Protein 6V3N (pdb70)

Structure (mmCIF, N/CA/C/O backbone):
data_6V3N
#
_entry.id   6V3N
#
_cell.length_a   60.792
_cell.length_b   60.792
_cell.length_c   178.6
_cell.angle_alpha   90
_cell.angle_beta   90
_cell.angle_gamma   90
#
_symmetry.space_group_name_H-M   'P 43 2 2'
#
loop_
_entity.id
_entity.type
_entity.pdbx_description
1 polymer 'Chromodomain Y-like protein 2'
2 polymer ACE-GLN-LEU-ALA-THR-LYS-ALA-ALA-ARG-M3L-SER-ALA-PRO-ALA-THR-TYR-NH2
3 non-polymer 'UNKNOWN LIGAND'
#
loop_
_atom_site.group_PDB
_atom_site.id
_atom_site.type_symbol
_atom_site.label_atom_id
_atom_site.label_alt_id
_atom_site.label_comp_id
_atom_site.label_asym_id
_atom_site.label_entity_id
_atom_site.label_seq_id
_atom_site.pdbx_PDB_ins_code
_atom_site.Cartn_x
_atom_site.Cartn_y
_atom_site.Cartn_z
_atom_site.occupancy
_atom_site.B_iso_or_equiv
_atom_site.auth_seq_id
_atom_site.auth_comp_id
_atom_site.auth_asym_id
_atom_site.auth_atom_id
_atom_site.pdbx_PDB_model_num
ATOM 1 N N A ALA A 1 2 ? -13.127 -3.465 2.739 0.5 125.64 2 ALA A N 1
ATOM 2 N N B ALA A 1 2 ? -15.366 -3.313 2.466 0.5 125.11 2 ALA A N 1
ATOM 3 C CA A ALA A 1 2 ? -14.186 -3.922 1.838 0.5 125.22 2 ALA A CA 1
ATOM 4 C CA B ALA A 1 2 ? -14.191 -3.914 1.842 0.5 124.72 2 ALA A CA 1
ATOM 5 C C . ALA A 1 2 ? -14.003 -3.393 0.408 1 127.66 2 ALA A C 1
ATOM 6 O O . ALA A 1 2 ? -14.631 -3.908 -0.53 1 128.13 2 ALA A O 1
ATOM 9 N N . SER A 1 3 ? -13.135 -2.362 0.237 1 120.85 3 SER A N 1
ATOM 10 C CA . SER A 1 3 ? -12.844 -1.703 -1.044 1 119.01 3 SER A CA 1
ATOM 11 C C . SER A 1 3 ? -11.803 -2.425 -1.955 1 116.89 3 SER A C 1
ATOM 12 O O . SER A 1 3 ? -11.572 -1.99 -3.096 1 114.64 3 SER A O 1
ATOM 15 N N . GLY A 1 4 ? -11.208 -3.507 -1.442 1 108.99 4 GLY A N 1
ATOM 16 C CA . GLY A 1 4 ? -10.181 -4.274 -2.144 1 105.74 4 GLY A CA 1
ATOM 17 C C . GLY A 1 4 ? -8.827 -4.181 -1.464 1 101.52 4 GLY A C 1
ATOM 18 O O . GLY A 1 4 ? -8.485 -3.14 -0.902 1 101.65 4 GLY A O 1
ATOM 19 N N . ASP A 1 5 ? -8.048 -5.275 -1.5 1 91.05 5 ASP A N 1
ATOM 20 C CA . ASP A 1 5 ? -6.726 -5.351 -0.873 1 86.51 5 ASP A CA 1
ATOM 21 C C . ASP A 1 5 ? -5.711 -4.452 -1.557 1 80.18 5 ASP A C 1
ATOM 22 O O . ASP A 1 5 ? -5.625 -4.435 -2.775 1 77.85 5 ASP A O 1
ATOM 27 N N . LEU A 1 6 ? -4.947 -3.709 -0.762 1 73.38 6 LEU A N 1
ATOM 28 C CA . LEU A 1 6 ? -3.919 -2.759 -1.197 1 71.89 6 LEU A CA 1
ATOM 29 C C . LEU A 1 6 ? -2.623 -3.49 -1.562 1 76.44 6 LEU A C 1
ATOM 30 O O . LEU A 1 6 ? -2.159 -4.371 -0.83 1 76.99 6 LEU A O 1
ATOM 35 N N . TYR A 1 7 ? -2.072 -3.139 -2.715 1 72.45 7 TYR A N 1
ATOM 36 C CA . TYR A 1 7 ? -0.837 -3.69 -3.268 1 71.71 7 TYR A CA 1
ATOM 37 C C . TYR A 1 7 ? -0.043 -2.548 -3.953 1 72.53 7 TYR A C 1
ATOM 38 O O . TYR A 1 7 ? -0.647 -1.644 -4.528 1 69.74 7 TYR A O 1
ATOM 47 N N . GLU A 1 8 ? 1.303 -2.624 -3.909 1 67.92 8 GLU A N 1
ATOM 48 C CA . GLU A 1 8 ? 2.243 -1.701 -4.567 1 65.66 8 GLU A CA 1
ATOM 49 C C . GLU A 1 8 ? 2.148 -1.92 -6.07 1 67.13 8 GLU A C 1
ATOM 50 O O . GLU A 1 8 ? 1.913 -3.041 -6.527 1 67.08 8 GLU A O 1
ATOM 56 N N . VAL A 1 9 ? 2.344 -0.847 -6.835 1 63.88 9 VAL A N 1
ATOM 57 C CA . VAL A 1 9 ? 2.262 -0.835 -8.293 1 62.43 9 VAL A CA 1
ATOM 58 C C . VAL A 1 9 ? 3.648 -0.627 -8.904 1 69.98 9 VAL A C 1
ATOM 59 O O . VAL A 1 9 ? 4.384 0.268 -8.475 1 71.62 9 VAL A O 1
ATOM 63 N N . GLU A 1 10 ? 4.019 -1.485 -9.879 1 65.8 10 GLU A N 1
ATOM 64 C CA . GLU A 1 10 ? 5.283 -1.37 -10.598 1 64.17 10 GLU A CA 1
ATOM 65 C C . GLU A 1 10 ? 5.106 -0.213 -11.597 1 69.19 10 GLU A C 1
ATOM 66 O O . GLU A 1 10 ? 5.902 0.724 -11.621 1 72.54 10 GLU A O 1
ATOM 72 N N . ARG A 1 11 ? 4.024 -0.265 -12.38 1 61.63 11 ARG A N 1
ATOM 73 C CA . ARG A 1 11 ? 3.687 0.734 -13.371 1 59.79 11 ARG A CA 1
ATOM 74 C C . ARG A 1 11 ? 2.292 0.541 -13.939 1 59.93 11 ARG A C 1
ATOM 75 O O . ARG A 1 11 ? 1.715 -0.541 -13.853 1 59.96 11 ARG A O 1
ATOM 83 N N . ILE A 1 12 ? 1.794 1.588 -14.574 1 54.23 12 ILE A N 1
ATOM 84 C CA . ILE A 1 12 ? 0.543 1.597 -15.333 1 51.93 12 ILE A CA 1
ATOM 85 C C . ILE A 1 12 ? 0.99 1.262 -16.736 1 57.41 12 ILE A C 1
ATOM 86 O O . ILE A 1 12 ? 1.85 1.944 -17.314 1 57.4 12 ILE A O 1
ATOM 91 N N . VAL A 1 13 ? 0.467 0.141 -17.233 1 53.6 13 VAL A N 1
ATOM 92 C CA . VAL A 1 13 ? 0.768 -0.465 -18.509 1 52.45 13 VAL A CA 1
ATOM 93 C C . VAL A 1 13 ? -0.032 0.136 -19.662 1 58.64 13 VAL A C 1
ATOM 94 O O . VAL A 1 13 ? 0.511 0.228 -20.774 1 61.74 13 VAL A O 1
ATOM 98 N N . ASP A 1 14 ? -1.33 0.444 -19.423 1 52.37 14 ASP A N 1
ATOM 99 C CA . ASP A 1 14 ? -2.295 0.934 -20.42 1 52.22 14 ASP A CA 1
ATOM 100 C C . ASP A 1 14 ? -3.452 1.679 -19.714 1 54.79 14 ASP A C 1
ATOM 101 O O . ASP A 1 14 ? -3.566 1.599 -18.497 1 55.31 14 ASP A O 1
ATOM 106 N N . LYS A 1 15 ? -4.277 2.419 -20.477 1 48.69 15 LYS A N 1
ATOM 107 C CA . LYS A 1 15 ? -5.419 3.171 -19.958 1 48.61 15 LYS A CA 1
ATOM 108 C C . LYS A 1 15 ? -6.552 3.003 -20.93 1 55.34 15 LYS A C 1
ATOM 109 O O . LYS A 1 15 ? -6.314 2.794 -22.119 1 54.73 15 LYS A O 1
ATOM 115 N N . ARG A 1 16 ? -7.791 3.172 -20.449 1 55.63 16 ARG A N 1
ATOM 116 C CA . ARG A 1 16 ? -8.991 3.089 -21.281 1 55.55 16 ARG A CA 1
ATOM 117 C C . ARG A 1 16 ? -10.156 3.777 -20.606 1 61.95 16 ARG A C 1
ATOM 118 O O . ARG A 1 16 ? -10.104 4.092 -19.416 1 62.69 16 ARG A O 1
ATOM 126 N N . LYS A 1 17 ? -11.216 3.97 -21.375 1 59.8 17 LYS A N 1
ATOM 127 C CA . LYS A 1 17 ? -12.504 4.492 -20.936 1 59.66 17 LYS A CA 1
ATOM 128 C C . LYS A 1 17 ? -13.501 3.304 -20.977 1 66.08 17 LYS A C 1
ATOM 129 O O . LYS A 1 17 ? -13.426 2.486 -21.877 1 67.21 17 LYS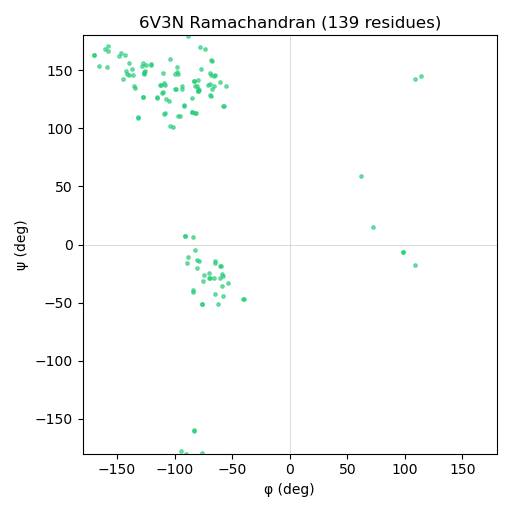 A O 1
ATOM 135 N N . ASN A 1 18 ? -14.374 3.155 -19.999 1 62.35 18 ASN A N 1
ATOM 136 C CA . ASN A 1 18 ? -15.307 2.036 -20.065 1 61.75 18 ASN A CA 1
ATOM 137 C C . ASN A 1 18 ? -16.611 2.48 -20.692 1 67.52 18 ASN A C 1
ATOM 138 O O . ASN A 1 18 ? -16.731 3.655 -21.04 1 65.81 18 ASN A O 1
ATOM 143 N N . LYS A 1 19 ? -17.612 1.566 -20.784 1 67.78 19 LYS A N 1
ATOM 144 C CA . LYS A 1 19 ? -18.938 1.869 -21.368 1 67.81 19 LYS A CA 1
ATOM 145 C C . LYS A 1 19 ? -19.616 3.095 -20.724 1 71.53 19 LYS A C 1
ATOM 146 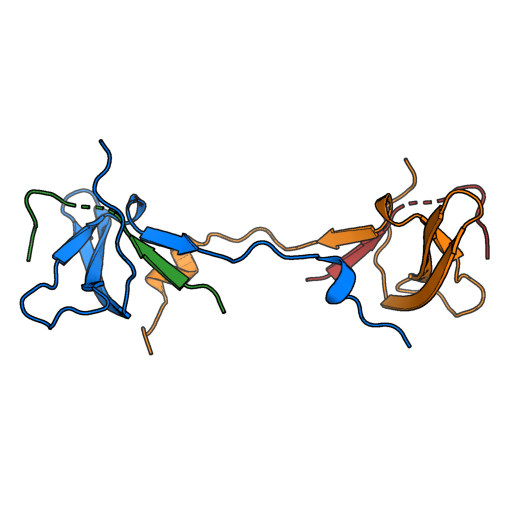O O . LYS A 1 19 ? -20.259 3.862 -21.439 1 70.31 19 LYS A O 1
ATOM 148 N N . LYS A 1 20 ? -19.382 3.314 -19.398 1 68.82 20 LYS A N 1
ATOM 149 C CA . LYS A 1 20 ? -19.897 4.429 -18.579 1 67.9 20 LYS A CA 1
ATOM 150 C C . LYS A 1 20 ? -19.049 5.736 -18.658 1 70.7 20 LYS A C 1
ATOM 151 O O . LYS A 1 20 ? -19.346 6.691 -17.937 1 71.13 20 LYS A O 1
ATOM 153 N N . GLY A 1 21 ? -18.042 5.772 -19.542 1 64.77 21 GLY A N 1
ATOM 154 C CA . GLY A 1 21 ? -17.174 6.93 -19.756 1 63.15 21 GLY A CA 1
ATOM 155 C C . GLY A 1 21 ? -16.176 7.241 -18.656 1 67.6 21 GLY A C 1
ATOM 156 O O . GLY A 1 21 ? -15.626 8.346 -18.613 1 69.77 21 GLY A O 1
ATOM 157 N N . LYS A 1 22 ? -15.946 6.287 -17.738 1 60.07 22 LYS A N 1
ATOM 158 C CA . LYS A 1 22 ? -15.017 6.436 -16.627 1 56.63 22 LYS A CA 1
ATOM 159 C C . LYS A 1 22 ? -13.706 5.763 -17.015 1 59.16 22 LYS A C 1
ATOM 160 O O . LYS A 1 22 ? -13.696 4.897 -17.889 1 59.96 22 LYS A O 1
ATOM 163 N N . TRP A 1 23 ? -12.589 6.231 -16.432 1 54.47 23 TRP A N 1
ATOM 164 C CA . TRP A 1 23 ? -11.222 5.763 -16.685 1 52.34 23 TRP A CA 1
ATOM 165 C C . TRP A 1 23 ? -10.881 4.534 -15.919 1 59.01 23 TRP A C 1
ATOM 166 O O . TRP A 1 23 ? -11.148 4.443 -14.713 1 60.3 23 TRP A O 1
ATOM 177 N N . GLU A 1 24 ? -10.225 3.603 -16.615 1 56.79 24 GLU A N 1
ATOM 178 C CA . GLU A 1 24 ? -9.684 2.355 -16.073 1 55.57 24 GLU A CA 1
ATOM 179 C C . GLU A 1 24 ? -8.207 2.279 -16.428 1 59.51 24 GLU A C 1
ATOM 180 O O . GLU A 1 24 ? -7.764 2.839 -17.438 1 58.29 24 GLU A O 1
ATOM 186 N N . TYR A 1 25 ? -7.439 1.632 -15.557 1 57.89 25 TYR A N 1
ATOM 187 C CA . TYR A 1 25 ? -5.991 1.531 -15.696 1 57.02 25 TYR A CA 1
ATOM 188 C C . TYR A 1 25 ? -5.517 0.087 -15.617 1 62.99 25 TYR A C 1
ATOM 189 O O . TYR A 1 25 ? -5.85 -0.609 -14.651 1 64.12 25 TYR A O 1
ATOM 198 N N . LEU A 1 26 ? -4.742 -0.367 -16.629 1 56.97 26 LEU A N 1
ATOM 199 C CA . LEU A 1 26 ? -4.13 -1.695 -16.61 1 54.86 26 LEU A CA 1
ATOM 200 C C . LEU A 1 26 ? -2.869 -1.566 -15.76 1 60.12 26 LEU A C 1
ATOM 201 O O . LEU A 1 26 ? -1.951 -0.817 -16.099 1 60.08 26 LEU A O 1
ATOM 206 N N . ILE A 1 27 ? -2.877 -2.237 -14.604 1 56.98 27 ILE A N 1
ATOM 207 C CA . ILE A 1 27 ? -1.82 -2.173 -13.624 1 55.28 27 ILE A CA 1
ATOM 208 C C . ILE A 1 27 ? -0.871 -3.358 -13.715 1 59.22 27 ILE A C 1
ATOM 209 O O . ILE A 1 27 ? -1.329 -4.494 -13.758 1 56.75 27 ILE A O 1
ATOM 214 N N . ARG A 1 28 ? 0.458 -3.076 -13.685 1 58.82 28 ARG A N 1
ATOM 215 C CA . ARG A 1 28 ? 1.539 -4.044 -13.507 1 59.35 28 ARG A CA 1
ATOM 216 C C . ARG A 1 28 ? 1.844 -3.995 -11.994 1 66.3 28 ARG A C 1
ATOM 217 O O . ARG A 1 28 ? 2.327 -2.984 -11.497 1 65.69 28 ARG A O 1
ATOM 225 N N . TRP A 1 29 ? 1.513 -5.057 -11.276 1 66.58 29 TRP A N 1
ATOM 226 C CA . TRP A 1 29 ? 1.692 -5.165 -9.834 1 68.61 29 TRP A CA 1
ATOM 227 C C . TRP A 1 29 ? 3.136 -5.487 -9.47 1 75.41 29 TRP A C 1
ATOM 228 O O . TRP A 1 29 ? 3.731 -6.41 -10.038 1 75.54 29 TRP A O 1
ATOM 239 N N . LYS A 1 30 ? 3.684 -4.748 -8.495 1 73.95 30 LYS A N 1
ATOM 240 C CA . LYS A 1 30 ? 5.049 -4.94 -8.008 1 74.51 30 LYS A CA 1
ATOM 241 C C . LYS A 1 30 ? 5.193 -6.378 -7.527 1 84.64 30 LYS A C 1
ATOM 242 O O . LYS A 1 30 ? 4.434 -6.817 -6.649 1 86.89 30 LYS A O 1
ATOM 246 N N . GLY A 1 31 ? 6.11 -7.107 -8.157 1 80.68 31 GLY A N 1
ATOM 247 C CA . GLY A 1 31 ? 6.379 -8.496 -7.812 1 80.85 31 GLY A CA 1
ATOM 248 C C . GLY A 1 31 ? 5.708 -9.536 -8.686 1 87.27 31 GLY A C 1
ATOM 249 O O . GLY A 1 31 ? 5.976 -10.73 -8.539 1 88.98 31 GLY A O 1
ATOM 250 N N . TYR A 1 32 ? 4.824 -9.096 -9.603 1 84.23 32 TYR A N 1
ATOM 251 C CA . TYR A 1 32 ? 4.078 -9.968 -10.517 1 82.67 32 TYR A CA 1
ATOM 252 C C . TYR A 1 32 ? 4.404 -9.608 -11.957 1 85.11 32 TYR A C 1
ATOM 253 O O . TYR A 1 32 ? 4.799 -8.467 -12.235 1 85.6 32 TYR A O 1
ATOM 262 N N . GLY A 1 33 ? 4.235 -10.59 -12.843 1 80.62 33 GLY A N 1
ATOM 263 C CA . GLY A 1 33 ? 4.467 -10.497 -14.279 1 79.75 33 GLY A CA 1
ATOM 264 C C . GLY A 1 33 ? 3.239 -10.066 -15.044 1 82.05 33 GLY A C 1
ATOM 265 O O . GLY A 1 33 ? 2.184 -9.847 -14.44 1 81.5 33 GLY A O 1
ATOM 266 N N . SER A 1 34 ? 3.375 -9.959 -16.391 1 77.88 34 SER A N 1
ATOM 267 C CA . SER A 1 34 ? 2.346 -9.446 -17.313 1 78.13 34 SER A CA 1
ATOM 268 C C . SER A 1 34 ? 1.021 -10.209 -17.305 1 84.1 34 SER A C 1
ATOM 269 O O . SER A 1 34 ? -0.013 -9.639 -17.628 1 85.04 34 SER A O 1
ATOM 272 N N . THR A 1 35 ? 1.048 -11.481 -16.932 1 82.39 35 THR A N 1
ATOM 273 C CA . THR A 1 35 ? -0.131 -12.357 -16.896 1 82.77 35 THR A CA 1
ATOM 274 C C . THR A 1 35 ? -1.089 -11.975 -15.772 1 88.07 35 THR A C 1
ATOM 275 O O . TH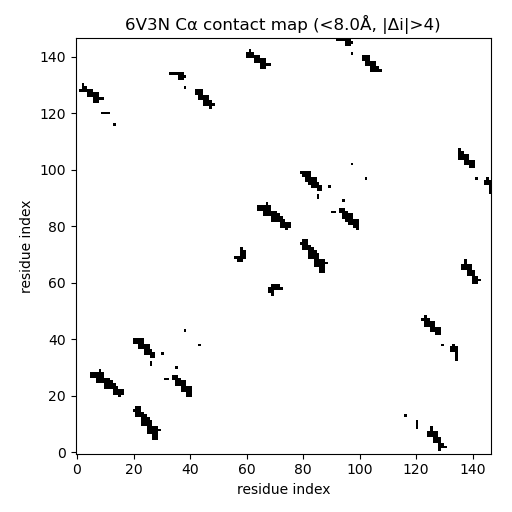R A 1 35 ? -2.295 -12.191 -15.895 1 90.02 35 THR A O 1
ATOM 279 N N . GLU A 1 36 ? -0.548 -11.403 -14.692 1 82.45 36 GLU A N 1
ATOM 280 C CA . GLU A 1 36 ? -1.291 -10.99 -13.505 1 81.83 36 GLU A CA 1
ATOM 281 C C . GLU A 1 36 ? -1.782 -9.553 -13.591 1 82.25 36 GLU A C 1
ATOM 282 O O . GLU A 1 36 ? -2.32 -9.041 -12.606 1 82.39 36 GLU A O 1
ATOM 288 N N . ASP A 1 37 ? -1.62 -8.911 -14.785 1 75.23 37 ASP A N 1
ATOM 289 C CA . ASP A 1 37 ? -2.052 -7.535 -15.041 1 72.43 37 ASP A CA 1
ATOM 290 C C . ASP A 1 37 ? -3.548 -7.454 -15.054 1 74.62 37 ASP A C 1
ATOM 291 O O . ASP A 1 37 ? -4.197 -8.26 -15.71 1 74.39 37 ASP A O 1
ATOM 296 N N . THR A 1 38 ? -4.1 -6.514 -14.268 1 69.79 38 THR A N 1
ATOM 297 C CA . THR A 1 38 ? -5.54 -6.313 -14.126 1 67.41 38 THR A CA 1
ATOM 298 C C . THR A 1 38 ? -5.965 -4.875 -14.382 1 66.41 38 THR A C 1
ATOM 299 O O . THR A 1 38 ? -5.207 -3.94 -14.1 1 64.68 38 THR A O 1
ATOM 303 N N . TRP A 1 39 ? -7.199 -4.712 -14.916 1 60.42 39 TRP A N 1
ATOM 304 C CA . TRP A 1 39 ? -7.84 -3.423 -15.187 1 58.8 39 TRP A CA 1
ATOM 305 C C . TRP A 1 39 ? -8.523 -2.929 -13.923 1 63.64 39 TRP A C 1
ATOM 306 O O . TRP A 1 39 ? -9.494 -3.537 -13.443 1 64.16 39 TRP A O 1
ATOM 317 N N . GLU A 1 40 ? -8.016 -1.825 -13.389 1 59.67 40 GLU A N 1
ATOM 318 C CA . GLU A 1 40 ? -8.525 -1.229 -12.17 1 59.46 40 GLU A CA 1
ATOM 319 C C . GLU A 1 40 ? -9.2 0.122 -12.388 1 63.52 40 GLU A C 1
ATOM 320 O O . GLU A 1 40 ? -8.642 0.973 -13.084 1 62.39 40 GLU A O 1
ATOM 326 N N . PRO A 1 41 ? -10.364 0.37 -11.731 1 61.85 41 PRO A N 1
ATOM 327 C CA . PRO A 1 41 ? -11.003 1.698 -11.838 1 60.83 41 PRO A CA 1
ATOM 328 C C . PRO A 1 41 ? -10.138 2.783 -11.21 1 66.66 41 PRO A C 1
ATOM 329 O O . PRO A 1 41 ? -9.446 2.529 -10.22 1 66.92 41 PRO A O 1
ATOM 333 N N . GLU A 1 42 ? -10.176 3.992 -11.8 1 63.88 42 GLU A N 1
ATOM 334 C CA . GLU A 1 42 ? -9.442 5.179 -11.372 1 62.49 42 GLU A CA 1
ATOM 335 C C . GLU A 1 42 ? -9.387 5.383 -9.833 1 69.15 42 GLU A C 1
ATOM 336 O O . GLU A 1 42 ? -8.301 5.631 -9.307 1 68.92 42 GLU A O 1
ATOM 342 N N . HIS A 1 43 ? -10.523 5.253 -9.114 1 68.63 43 HIS A N 1
ATOM 343 C CA . HIS A 1 43 ? -10.568 5.475 -7.652 1 70.9 43 HIS A CA 1
ATOM 344 C C . HIS A 1 43 ? -9.743 4.452 -6.845 1 76.26 43 HIS A C 1
ATOM 345 O O . HIS A 1 43 ? -9.446 4.708 -5.677 1 76.89 43 HIS A O 1
ATOM 352 N N . HIS A 1 44 ? -9.318 3.332 -7.471 1 71.79 44 HIS A N 1
ATOM 353 C CA . HIS A 1 44 ? -8.475 2.317 -6.848 1 70.51 44 HIS A CA 1
ATOM 354 C C . HIS A 1 44 ? -7.006 2.714 -6.833 1 72.16 44 HIS A C 1
ATOM 355 O O . HIS A 1 44 ? -6.234 2.068 -6.145 1 73.23 44 HIS A O 1
ATOM 362 N N . LEU A 1 45 ? -6.602 3.753 -7.586 1 67.32 45 LEU A N 1
ATOM 363 C CA . LEU A 1 45 ? -5.197 4.176 -7.614 1 65.92 45 LEU A CA 1
ATOM 364 C C . LEU A 1 45 ? -4.885 5.078 -6.452 1 70.04 45 LEU A C 1
ATOM 365 O O . LEU A 1 45 ? -5.687 5.933 -6.107 1 73.53 45 LEU A O 1
ATOM 370 N N . LEU A 1 46 ? -3.705 4.914 -5.877 1 64.46 46 LEU A N 1
ATOM 371 C CA . LEU A 1 46 ? -3.255 5.66 -4.723 1 64.82 46 LEU A CA 1
ATOM 372 C C . LEU A 1 46 ? -1.802 6.105 -4.876 1 69.49 46 LEU A C 1
ATOM 373 O O . LEU A 1 46 ? -1.006 5.411 -5.525 1 68.24 46 LEU A O 1
ATOM 378 N N . HIS A 1 47 ? -1.456 7.246 -4.232 1 66.14 47 HIS A N 1
ATOM 379 C CA . HIS A 1 47 ? -0.088 7.722 -4.126 1 66.02 47 HIS A CA 1
ATOM 380 C C . HIS A 1 47 ? 0.284 7.683 -2.679 1 73.99 47 HIS A C 1
ATOM 381 O O . HIS A 1 47 ? -0.488 8.148 -1.841 1 75.89 47 HIS A O 1
ATOM 388 N N . CYS A 1 48 ? 1.399 7.024 -2.358 1 73.36 48 CYS A N 1
ATOM 389 C CA . CYS A 1 48 ? 1.839 6.893 -0.962 1 75.5 48 CYS A CA 1
ATOM 390 C C . CYS A 1 48 ? 3.075 7.704 -0.74 1 80.89 48 CYS A C 1
ATOM 391 O O . CYS A 1 48 ? 3.922 7.796 -1.642 1 81.56 48 CYS A O 1
ATOM 394 N N . GLU A 1 49 ? 3.21 8.233 0.479 1 74.89 49 GLU A N 1
ATOM 395 C CA . GLU A 1 49 ? 4.336 9.06 0.873 1 74.01 49 GLU A CA 1
ATOM 396 C C . GLU A 1 49 ? 4.711 8.754 2.293 1 78.95 49 GLU A C 1
ATOM 397 O O . GLU A 1 49 ? 3.859 8.441 3.131 1 77.39 49 GLU A O 1
ATOM 403 N N . GLU A 1 50 ? 6.001 8.904 2.567 1 76.11 50 GLU A N 1
ATOM 404 C CA . GLU A 1 50 ? 6.575 8.776 3.883 1 74.94 50 GLU A CA 1
ATOM 405 C C . GLU A 1 50 ? 6.234 10.073 4.631 1 80.52 50 GLU A C 1
ATOM 406 O O . GLU A 1 50 ? 6.067 11.127 4.018 1 82.29 50 GLU A O 1
ATOM 412 N N . PHE A 1 51 ? 6.105 9.992 5.95 1 77.01 51 PHE A N 1
ATOM 413 C CA . PHE A 1 51 ? 5.843 11.154 6.792 1 75.55 51 PHE A CA 1
ATOM 414 C C . PHE A 1 51 ? 7.117 11.975 6.742 1 76.71 51 PHE A C 1
ATOM 415 O O . PHE A 1 51 ? 8.211 11.41 6.655 1 75.72 51 PHE A O 1
ATOM 423 N N . ILE A 1 52 ? 6.978 13.29 6.634 1 72.29 52 ILE A N 1
ATOM 424 C CA . ILE A 1 52 ? 8.133 14.154 6.448 1 71.37 52 ILE A CA 1
ATOM 425 C C . ILE A 1 52 ? 8.152 15.279 7.484 1 76.06 52 ILE A C 1
ATOM 426 O O . ILE A 1 52 ? 7.121 15.62 8.067 1 74.12 52 ILE A O 1
ATOM 430 N N . ASP A 1 53 ? 9.334 15.824 7.745 1 74.6 53 ASP A N 1
ATOM 431 C CA . ASP A 1 53 ? 9.449 16.987 8.618 1 74.55 53 ASP A CA 1
ATOM 432 C C . ASP A 1 53 ? 9.685 18.101 7.601 1 77.36 53 ASP A C 1
ATOM 433 O O . ASP A 1 53 ? 10.773 18.202 7.028 1 75.95 53 ASP A O 1
ATOM 438 N N . GLU A 1 54 ? 8.627 18.872 7.318 1 75.25 54 GLU A N 1
ATOM 439 C CA . GLU A 1 54 ? 8.637 19.916 6.303 1 76.92 54 GLU A CA 1
ATOM 440 C C . GLU A 1 54 ? 9.678 20.998 6.565 1 88.95 54 GLU A C 1
ATOM 441 O O . GLU A 1 54 ? 10.093 21.664 5.621 1 89.26 54 GLU A O 1
ATOM 447 N N . PHE A 1 55 ? 10.173 21.103 7.811 1 91.96 55 PHE A N 1
ATOM 448 C CA . PHE A 1 55 ? 11.209 22.066 8.195 1 95.08 55 PHE A CA 1
ATOM 449 C C . PHE A 1 55 ? 12.615 21.699 7.719 1 102 55 PHE A C 1
ATOM 450 O O . PHE A 1 55 ? 13.415 22.613 7.494 1 103.79 55 PHE A O 1
ATOM 458 N N . ASN A 1 56 ? 12.938 20.393 7.602 1 98.36 56 ASN A N 1
ATOM 459 C CA . ASN A 1 56 ? 14.252 19.922 7.142 1 99.13 56 ASN A CA 1
ATOM 460 C C . ASN A 1 56 ? 14.585 20.443 5.735 1 105.9 56 ASN A C 1
ATOM 461 O O . ASN A 1 56 ? 15.74 20.755 5.455 1 104.9 56 ASN A O 1
ATOM 466 N N . GLY A 1 57 ? 13.555 20.539 4.892 1 105.38 57 GLY A N 1
ATOM 467 C CA . GLY A 1 57 ? 13.638 20.962 3.5 1 106.71 57 GLY A CA 1
ATOM 468 C C . GLY A 1 57 ? 13.957 22.418 3.239 1 115.15 57 GLY A C 1
ATOM 469 O O . GLY A 1 57 ? 14.464 22.74 2.159 1 115.72 57 GLY A O 1
ATOM 470 N N . LEU A 1 58 ? 13.655 23.31 4.208 1 113.78 58 LEU A N 1
ATOM 471 C CA . LEU A 1 58 ? 13.893 24.753 4.104 1 114.28 58 LEU A CA 1
ATOM 472 C C . LEU A 1 58 ? 15.358 25.073 3.795 1 124.15 58 LEU A C 1
ATOM 473 O O . LEU A 1 58 ? 16.263 24.472 4.387 1 123.58 58 LEU A O 1
ATOM 478 N N . HIS A 1 59 ? 15.579 26.021 2.863 1 125.41 59 HIS A N 1
ATOM 479 C CA . HIS A 1 59 ? 16.906 26.48 2.458 1 127.12 59 HIS A CA 1
ATOM 480 C C . HIS A 1 59 ? 17.189 27.891 3 1 132.38 59 HIS A C 1
ATOM 481 O O . HIS A 1 59 ? 16.402 28.821 2.77 1 132.64 59 HIS A O 1
ATOM 488 N N . MET A 1 60 ? 18.323 28.03 3.725 1 128.96 60 MET A N 1
ATOM 489 C CA . MET A 1 60 ? 18.829 29.282 4.305 1 128.6 60 MET A CA 1
ATOM 490 C C . MET A 1 60 ? 20.005 29.814 3.474 1 133.25 60 MET A C 1
ATOM 491 O O . MET A 1 60 ? 20.616 29.044 2.727 1 133.09 60 MET A O 1
ATOM 496 N N . SER A 1 61 ? 20.32 31.126 3.6 1 130.51 61 SER A N 1
ATOM 497 C CA . SER A 1 61 ? 21.443 31.77 2.907 1 130.58 61 SER A CA 1
ATOM 498 C C . SER A 1 61 ? 21.836 33.077 3.59 1 135.29 61 SER A C 1
ATOM 499 O O . SER A 1 61 ? 22.392 33.054 4.685 1 134.97 61 SER A O 1
ATOM 501 N N . SER B 1 3 ? -4.156 37.548 12.643 1 109.86 3 SER B N 1
ATOM 502 C CA . SER B 1 3 ? -3.033 36.603 12.566 1 109.67 3 SER B CA 1
ATOM 503 C C . SER B 1 3 ? -1.814 37.153 11.782 1 112.16 3 SER B C 1
ATOM 504 O O . SER B 1 3 ? -0.725 36.551 11.837 1 112.2 3 SER B O 1
ATOM 506 N N . GLY B 1 4 ? -2.02 38.296 11.099 1 105.45 4 GLY B N 1
ATOM 507 C CA . GLY B 1 4 ? -1.025 38.999 10.296 1 103.16 4 GLY B CA 1
ATOM 508 C C . GLY B 1 4 ? -1.292 38.891 8.81 1 101.94 4 GLY B C 1
ATOM 509 O O . GLY B 1 4 ? -1.727 37.838 8.337 1 100.65 4 GLY B O 1
ATOM 510 N N . ASP B 1 5 ? -1.028 39.977 8.061 1 95.1 5 ASP B N 1
ATOM 511 C CA . ASP B 1 5 ? -1.214 40.007 6.606 1 92.19 5 ASP B CA 1
ATOM 512 C C . ASP B 1 5 ? -0.263 39.077 5.876 1 89.28 5 ASP B C 1
ATOM 513 O O . ASP B 1 5 ? 0.923 39.029 6.204 1 89.06 5 ASP B O 1
ATOM 518 N N . LEU B 1 6 ? -0.793 38.337 4.893 1 81.83 6 LEU B N 1
ATOM 519 C CA . LEU B 1 6 ? -0.043 37.365 4.09 1 80.4 6 LEU B CA 1
ATOM 520 C C . LEU B 1 6 ? 0.762 38.054 2.982 1 83.58 6 LEU B C 1
ATOM 521 O O . LEU B 1 6 ? 0.249 38.927 2.275 1 83.67 6 LEU B O 1
ATOM 526 N N . TYR B 1 7 ? 2.032 37.672 2.867 1 78.69 7 TYR B N 1
ATOM 527 C CA . TYR B 1 7 ? 2.973 38.198 1.892 1 77.8 7 TYR B CA 1
ATOM 528 C C . TYR B 1 7 ? 3.836 37.055 1.343 1 80.35 7 TYR B C 1
ATOM 529 O O . TYR B 1 7 ? 4.172 36.146 2.09 1 79.85 7 TYR B O 1
ATOM 538 N N . GLU B 1 8 ? 4.217 37.137 0.051 1 76.37 8 GLU B N 1
ATOM 539 C CA . GLU B 1 8 ? 5.103 36.231 -0.664 1 76.31 8 GLU B CA 1
ATOM 540 C C . GLU B 1 8 ? 6.511 36.379 -0.098 1 81.68 8 GLU B C 1
ATOM 541 O O . GLU B 1 8 ? 6.917 37.472 0.281 1 80.54 8 GLU B O 1
ATOM 547 N N . VAL B 1 9 ? 7.253 35.275 -0.063 1 81 9 VAL B N 1
ATOM 548 C CA . VAL B 1 9 ? 8.606 35.213 0.472 1 81.58 9 VAL B CA 1
ATOM 549 C C . VAL B 1 9 ? 9.612 34.995 -0.653 1 88.79 9 VAL B C 1
ATOM 550 O O . VAL B 1 9 ? 9.402 34.127 -1.5 1 89.81 9 VAL B O 1
ATOM 554 N N . GLU B 1 10 ? 10.686 35.809 -0.68 1 86.2 10 GLU B N 1
ATOM 555 C CA . GLU B 1 10 ? 11.764 35.67 -1.648 1 86.56 10 GLU B CA 1
ATOM 556 C C . GLU B 1 10 ? 12.615 34.478 -1.182 1 94.95 10 GLU B C 1
ATOM 557 O O . GLU B 1 10 ? 12.855 33.54 -1.956 1 95.1 10 GLU B O 1
ATOM 563 N N . ARG B 1 11 ? 13.011 34.495 0.105 1 93.52 11 ARG B N 1
ATOM 564 C CA . ARG B 1 11 ? 13.806 33.447 0.733 1 94.28 11 ARG B CA 1
ATOM 565 C C . ARG B 1 11 ? 13.901 33.612 2.238 1 102.33 11 ARG B C 1
ATOM 566 O O . ARG B 1 11 ? 13.659 34.697 2.775 1 102.08 11 ARG B O 1
ATOM 574 N N . ILE B 1 12 ? 14.296 32.526 2.905 1 102.16 12 ILE B N 1
ATOM 575 C CA . ILE B 1 12 ? 14.588 32.489 4.332 1 103.62 12 ILE B CA 1
ATOM 576 C C . ILE B 1 12 ? 16.082 32.771 4.374 1 113.62 12 ILE B C 1
ATOM 577 O O . ILE B 1 12 ? 16.877 32.076 3.738 1 114.83 12 ILE B O 1
ATOM 581 N N . VAL B 1 13 ? 16.428 33.854 5.046 1 113.75 13 VAL B N 1
ATOM 582 C CA . VAL B 1 13 ? 17.764 34.41 5.173 1 115.48 13 VAL B CA 1
ATOM 583 C C . VAL B 1 13 ? 18.573 33.737 6.29 1 126.19 13 VAL B C 1
ATOM 584 O O . VAL B 1 13 ? 19.773 33.505 6.109 1 127.51 13 VAL B O 1
ATOM 588 N N . ASP B 1 14 ? 17.926 33.457 7.447 1 125.22 14 ASP B N 1
ATOM 589 C CA . ASP B 1 14 ? 18.542 32.902 8.666 1 125.62 14 ASP B CA 1
ATOM 590 C C . ASP B 1 14 ? 17.474 32.219 9.545 1 129.28 14 ASP B C 1
ATOM 591 O O . ASP B 1 14 ? 16.285 32.347 9.268 1 128.62 14 ASP B O 1
ATOM 596 N N . LYS B 1 15 ? 17.906 31.5 10.601 1 126.73 15 LYS B N 1
ATOM 597 C CA . LYS B 1 15 ? 17.066 30.799 11.577 1 127.05 15 LYS B CA 1
ATOM 598 C C . LYS B 1 15 ? 17.685 30.857 12.979 1 132.28 15 LYS B C 1
ATOM 599 O O . LYS B 1 15 ? 18.907 30.747 13.118 1 131.22 15 LYS B O 1
ATOM 601 N N . ARG B 1 16 ? 16.836 31.004 14.014 1 130.59 16 ARG B N 1
ATOM 602 C CA . ARG B 1 16 ? 17.25 31.061 15.42 1 131.49 16 ARG B CA 1
ATOM 603 C C . ARG B 1 16 ? 16.18 30.459 16.341 1 140.63 16 ARG B C 1
ATOM 604 O O . ARG B 1 16 ? 15.021 30.328 15.936 1 139.79 16 ARG B O 1
ATOM 612 N N . LYS B 1 17 ? 16.574 30.111 17.58 1 142.06 17 LYS B N 1
ATOM 613 C CA . LYS B 1 17 ? 15.684 29.579 18.61 1 143.96 17 LYS B CA 1
ATOM 614 C C . LYS B 1 17 ? 15.415 30.688 19.644 1 153.14 17 LYS B C 1
ATOM 615 O O . LYS B 1 17 ? 16.366 31.233 20.212 1 153.48 17 LYS B O 1
ATOM 617 N N . ASN B 1 18 ? 14.128 31.031 19.872 1 152.68 18 ASN B N 1
ATOM 618 C CA . ASN B 1 18 ? 13.712 32.083 20.813 1 153.94 18 ASN B CA 1
ATOM 619 C C . ASN B 1 18 ? 13.779 31.664 22.296 1 161.69 18 ASN B C 1
ATOM 620 O O . ASN B 1 18 ? 14.179 30.538 22.608 1 160.75 18 ASN B O 1
ATOM 625 N N . LYS B 1 19 ? 13.385 32.594 23.201 1 161.78 19 LYS B N 1
ATOM 626 C CA . LYS B 1 19 ? 13.378 32.44 24.662 1 163.1 19 LYS B CA 1
ATOM 627 C C . LYS B 1 19 ? 12.478 31.305 25.16 1 170.01 19 LYS B C 1
ATOM 628 O O . LYS B 1 19 ? 12.764 30.726 26.213 1 169.5 19 LYS B O 1
ATOM 630 N N . LYS B 1 20 ? 11.395 30.994 24.404 1 169.45 20 LYS B N 1
ATOM 631 C CA . LYS B 1 20 ? 10.427 29.935 24.721 1 169.66 20 LYS B CA 1
ATOM 632 C C . LYS B 1 20 ? 10.912 28.526 24.325 1 175.32 20 LYS B C 1
ATOM 633 O O . LYS B 1 20 ? 10.413 27.524 24.86 1 175.43 20 LYS B O 1
ATOM 635 N N . GLY B 1 21 ? 11.888 28.471 23.417 1 171.37 21 GLY B N 1
ATOM 636 C CA . GLY B 1 21 ? 12.464 27.227 22.914 1 170.26 21 GLY B CA 1
ATOM 637 C C . GLY B 1 21 ? 12.058 26.941 21.481 1 169.14 21 GLY B C 1
ATOM 638 O O . GLY B 1 21 ? 12.696 26.131 20.801 1 170.01 21 GLY B O 1
ATOM 639 N N . LYS B 1 22 ? 10.995 27.62 21.014 1 158.32 22 LYS B N 1
ATOM 640 C CA . LYS B 1 22 ? 10.444 27.467 19.672 1 155.01 22 LYS B CA 1
ATOM 641 C C . LYS B 1 22 ? 11.361 28.133 18.616 1 152.71 22 LYS B C 1
ATOM 642 O O . LYS B 1 22 ? 12.289 28.858 18.989 1 153.24 22 LYS B O 1
ATOM 645 N N . TRP B 1 23 ? 11.113 27.878 17.308 1 142.34 23 TRP B N 1
ATOM 646 C CA . TRP B 1 23 ? 11.921 28.426 16.209 1 138.31 23 TRP B CA 1
ATOM 647 C C . TRP B 1 23 ? 11.36 29.69 15.56 1 134.42 23 TRP B C 1
ATOM 648 O O . TRP B 1 23 ? 10.143 29.856 15.455 1 132.99 23 TRP B O 1
ATOM 659 N N . GLU B 1 24 ? 12.285 30.564 15.105 1 126.42 24 GLU B N 1
ATOM 660 C CA . GLU B 1 24 ? 12.053 31.838 14.41 1 123.87 24 GLU B CA 1
ATOM 661 C C . GLU B 1 24 ? 12.836 31.858 13.093 1 122.44 24 GLU B C 1
ATOM 662 O O . GLU B 1 24 ? 13.925 31.278 13.015 1 122.15 24 GLU B O 1
ATOM 668 N N . TYR B 1 25 ? 12.284 32.525 12.063 1 114.52 25 TYR B N 1
ATOM 669 C CA . TYR B 1 25 ? 12.883 32.602 10.727 1 112.27 25 TYR B CA 1
ATOM 670 C C . TYR B 1 25 ? 13.014 34.037 10.228 1 110.6 25 TYR B C 1
ATOM 671 O O . TYR B 1 25 ? 12.028 34.776 10.237 1 110.18 25 TYR B O 1
ATOM 680 N N . LEU B 1 26 ? 14.232 34.433 9.803 1 102.32 26 LEU B N 1
ATOM 681 C CA . LEU B 1 26 ? 14.468 35.747 9.223 1 99.98 26 LEU B CA 1
ATOM 682 C C . LEU B 1 26 ? 14.054 35.645 7.756 1 99.1 26 LEU B C 1
ATOM 683 O O . LEU B 1 26 ? 14.643 34.887 6.986 1 97.78 26 LEU B O 1
ATOM 688 N N . ILE B 1 27 ? 12.985 36.359 7.403 1 92.54 27 ILE B N 1
ATOM 689 C CA . ILE B 1 27 ? 12.388 36.325 6.079 1 90.43 27 ILE B CA 1
ATOM 690 C C . ILE B 1 27 ? 12.821 37.509 5.212 1 90.38 27 ILE B C 1
ATOM 691 O O . ILE B 1 27 ? 12.767 38.648 5.673 1 86.72 27 ILE B O 1
ATOM 696 N N . ARG B 1 28 ? 13.195 37.222 3.935 1 87.2 28 ARG B N 1
ATOM 697 C CA . ARG B 1 28 ? 13.423 38.204 2.871 1 86.59 28 ARG B CA 1
ATOM 698 C C . ARG B 1 28 ? 12.096 38.219 2.095 1 88.01 28 ARG B C 1
ATOM 699 O O . ARG B 1 28 ? 11.734 37.222 1.474 1 87.6 28 ARG B O 1
ATOM 707 N N . TRP B 1 29 ? 11.351 39.319 2.194 1 82.99 29 TRP B N 1
ATOM 708 C CA . TRP B 1 29 ? 10.045 39.477 1.57 1 81.71 29 TRP B CA 1
ATOM 709 C C . TRP B 1 29 ? 10.175 39.82 0.095 1 87.86 29 TRP B C 1
ATOM 710 O O . TRP B 1 29 ? 10.953 40.711 -0.277 1 87.58 29 TRP B O 1
ATOM 721 N N . LYS B 1 30 ? 9.391 39.126 -0.747 1 87.11 30 LYS B N 1
ATOM 722 C CA . LYS B 1 30 ? 9.37 39.339 -2.197 1 87.98 30 LYS B CA 1
ATOM 723 C C . LYS B 1 30 ? 9.006 40.799 -2.452 1 95.63 30 LYS B C 1
ATOM 724 O O . LYS B 1 30 ? 7.958 41.266 -1.99 1 95.73 30 LYS B O 1
ATOM 728 N N . GLY B 1 31 ? 9.917 41.513 -3.103 1 93.73 31 GLY B N 1
ATOM 729 C CA . GLY B 1 31 ? 9.729 42.918 -3.442 1 93.65 31 GLY B CA 1
ATOM 730 C C . GLY B 1 31 ? 10.375 43.915 -2.507 1 97.77 31 GLY B C 1
ATOM 731 O O . GLY B 1 31 ? 10.344 45.115 -2.786 1 98.53 31 GLY B O 1
ATOM 732 N N . TYR B 1 32 ? 10.949 43.438 -1.391 1 93.68 32 TYR B N 1
ATOM 733 C CA . TYR B 1 32 ? 11.598 44.277 -0.373 1 93.06 32 TYR B CA 1
ATOM 734 C C . TYR B 1 32 ? 13.066 43.877 -0.219 1 98.76 32 TYR B C 1
ATOM 735 O O . TYR B 1 32 ? 13.421 42.721 -0.498 1 99.74 32 TYR B O 1
ATOM 744 N N . GLY B 1 33 ? 13.879 44.837 0.236 1 94.2 33 GLY B N 1
ATOM 745 C CA . GLY B 1 33 ? 15.311 44.691 0.475 1 94.28 33 GLY B CA 1
ATOM 746 C C . GLY B 1 33 ? 15.635 44.198 1.868 1 100.11 33 GLY B C 1
ATOM 747 O O . GLY B 1 33 ? 14.724 43.994 2.677 1 99.85 33 GLY B O 1
ATOM 748 N N . SER B 1 34 ? 16.945 44.033 2.162 1 98.24 34 SER B N 1
ATOM 749 C CA . SER B 1 34 ? 17.485 43.48 3.414 1 98.74 34 SER B CA 1
ATOM 750 C C . SER B 1 34 ? 17.085 44.227 4.694 1 103.89 34 SER B C 1
ATOM 751 O O . SER B 1 34 ? 17.043 43.621 5.769 1 103.7 34 SER B O 1
ATOM 754 N N . THR B 1 35 ? 16.8 45.529 4.58 1 100.78 35 THR B N 1
ATOM 755 C CA . THR B 1 35 ? 16.416 46.381 5.707 1 100.53 35 THR B CA 1
ATOM 756 C C . THR B 1 35 ? 15.029 46.04 6.25 1 105.72 35 THR B C 1
ATOM 757 O O . THR B 1 35 ? 14.772 46.231 7.443 1 106.4 35 THR B O 1
ATOM 761 N N . GLU B 1 36 ? 14.149 45.519 5.376 1 101.57 36 GLU B N 1
ATOM 762 C CA . 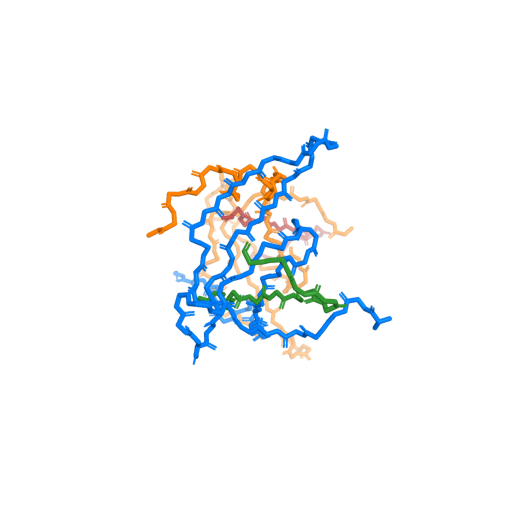GLU B 1 36 ? 12.767 45.155 5.684 1 100.23 36 GLU B CA 1
ATOM 763 C C . GLU B 1 36 ? 12.64 43.708 6.13 1 103.34 36 GLU B C 1
ATOM 764 O O . GLU B 1 36 ? 11.516 43.234 6.319 1 103.4 36 GLU B O 1
ATOM 770 N N . ASP B 1 37 ? 13.792 43.013 6.331 1 98.64 37 ASP B N 1
ATOM 771 C CA . ASP B 1 37 ? 13.851 41.626 6.803 1 97.32 37 ASP B CA 1
ATOM 772 C C . ASP B 1 37 ? 13.391 41.547 8.235 1 100.33 37 ASP B C 1
ATOM 773 O O . ASP B 1 37 ? 13.854 42.316 9.083 1 99.61 37 ASP B O 1
ATOM 778 N N . THR B 1 38 ? 12.432 40.65 8.486 1 96.35 38 THR B N 1
ATOM 779 C CA . THR B 1 38 ? 11.832 40.467 9.797 1 95.65 38 THR B CA 1
ATOM 780 C C . THR B 1 38 ? 11.888 39.024 10.273 1 101.35 38 THR B C 1
ATOM 781 O O . THR B 1 38 ? 11.824 38.092 9.46 1 99.42 38 THR B O 1
ATOM 785 N N . TRP B 1 39 ? 12.003 38.858 11.61 1 101.31 39 TRP B N 1
ATOM 786 C CA . TRP B 1 39 ? 12.015 37.577 12.302 1 102.68 39 TRP B CA 1
ATOM 787 C C . TRP B 1 39 ? 10.576 37.137 12.549 1 106.02 39 TRP B C 1
ATOM 788 O O . TRP B 1 39 ? 9.839 37.782 13.298 1 106.59 39 TRP B O 1
ATOM 799 N N . GLU B 1 40 ? 10.182 36.045 11.899 1 101.24 40 GLU B N 1
ATOM 800 C CA . GLU B 1 40 ? 8.833 35.505 11.986 1 100.54 40 GLU B CA 1
ATOM 801 C C . GLU B 1 40 ? 8.773 34.163 12.703 1 104.66 40 GLU B C 1
ATOM 802 O O . GLU B 1 40 ? 9.595 33.279 12.42 1 103.53 40 GLU B O 1
ATOM 808 N N . PRO B 1 41 ? 7.77 33.965 13.6 1 101.97 41 PRO B N 1
ATOM 809 C CA . PRO B 1 41 ? 7.635 32.65 14.262 1 101.53 41 PRO B CA 1
ATOM 810 C C . PRO B 1 41 ? 7.278 31.559 13.257 1 106.89 41 PRO B C 1
ATOM 811 O O . PRO B 1 41 ? 6.564 31.813 12.296 1 105.73 41 PRO B O 1
ATOM 815 N N . GLU B 1 42 ? 7.795 30.359 13.476 1 106.45 42 GLU B N 1
ATOM 816 C CA . GLU B 1 42 ? 7.619 29.163 12.654 1 107.72 42 GLU B CA 1
ATOM 817 C C . GLU B 1 42 ? 6.187 28.968 12.083 1 115.38 42 GLU B C 1
ATOM 818 O O . GLU B 1 42 ? 6.049 28.718 10.884 1 113.8 42 GLU B O 1
ATOM 824 N N . HIS B 1 43 ? 5.136 29.119 12.927 1 116.01 43 HIS B N 1
ATOM 825 C CA . HIS B 1 43 ? 3.736 28.922 12.515 1 117.19 43 HIS B CA 1
ATOM 826 C C . HIS B 1 43 ? 3.259 29.959 11.455 1 115.27 43 HIS B C 1
ATOM 827 O O . HIS B 1 43 ? 2.247 29.72 10.795 1 114.79 43 HIS B O 1
ATOM 834 N N . HIS B 1 44 ? 4.004 31.068 11.276 1 106.48 44 HIS B N 1
ATOM 835 C CA . HIS B 1 44 ? 3.702 32.091 10.279 1 104.08 44 HIS B CA 1
ATOM 836 C C . HIS B 1 44 ? 4.144 31.696 8.886 1 104.6 44 HIS B C 1
ATOM 837 O O . HIS B 1 44 ? 3.728 32.354 7.939 1 103.86 44 HIS B O 1
ATOM 844 N N . LEU B 1 45 ? 4.993 30.655 8.736 1 98.16 45 LEU B N 1
ATOM 845 C CA . LEU B 1 45 ?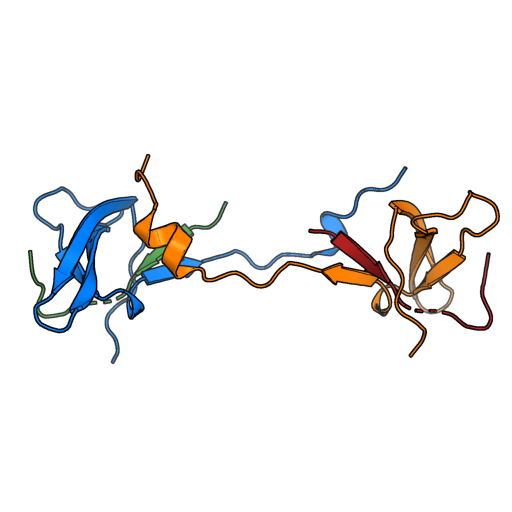 5.465 30.273 7.401 1 95.64 45 LEU B CA 1
ATOM 846 C C . LEU B 1 45 ? 4.464 29.405 6.71 1 97.97 45 LEU B C 1
ATOM 847 O O . LEU B 1 45 ? 3.865 28.516 7.336 1 98.95 45 LEU B O 1
ATOM 852 N N . LEU B 1 46 ? 4.305 29.647 5.406 1 91.63 46 LEU B N 1
ATOM 853 C CA . LEU B 1 46 ? 3.352 28.945 4.566 1 90.71 46 LEU B CA 1
ATOM 854 C C . LEU B 1 46 ? 3.957 28.547 3.237 1 92.54 46 LEU B C 1
ATOM 855 O O . LEU B 1 46 ? 4.798 29.263 2.699 1 91.41 46 LEU B O 1
ATOM 860 N N . HIS B 1 47 ? 3.53 27.384 2.72 1 89.05 47 HIS B N 1
ATOM 861 C CA . HIS B 1 47 ? 3.867 26.911 1.394 1 89.4 47 HIS B CA 1
ATOM 862 C C . HIS B 1 47 ? 2.569 26.864 0.607 1 94.08 47 HIS B C 1
ATOM 863 O O . HIS B 1 47 ? 1.564 26.345 1.093 1 93.68 47 HIS B O 1
ATOM 870 N N . CYS B 1 48 ? 2.563 27.518 -0.551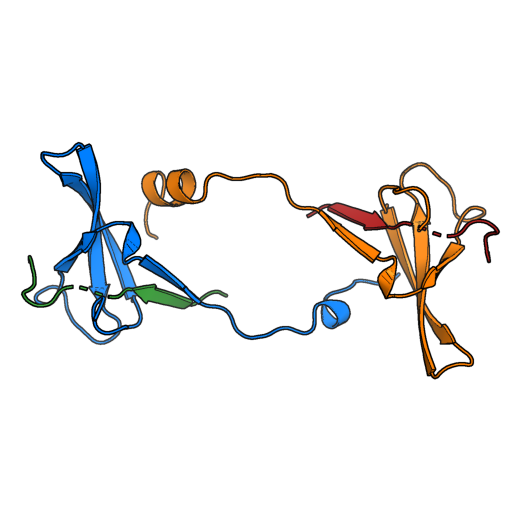 1 90.39 48 CYS B N 1
ATOM 871 C CA . CYS B 1 48 ? 1.404 27.64 -1.41 1 89.88 48 CYS B CA 1
ATOM 872 C C . CYS B 1 48 ? 1.604 26.801 -2.635 1 95.4 48 CYS B C 1
ATOM 873 O O . CYS B 1 48 ? 2.699 26.808 -3.19 1 97.41 48 CYS B O 1
ATOM 876 N N . GLU B 1 49 ? 0.571 26.075 -3.059 1 90.13 49 GLU B N 1
ATOM 877 C CA . GLU 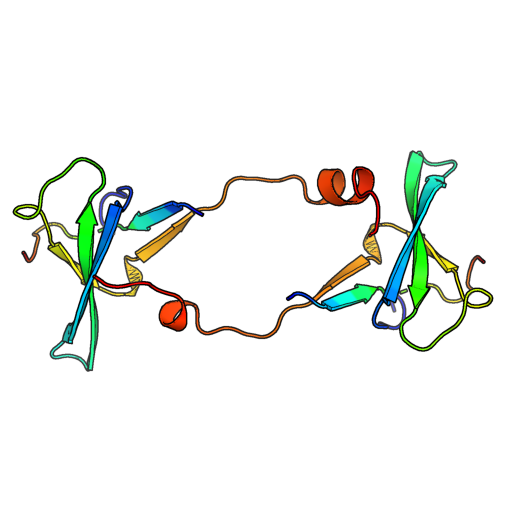B 1 49 ? 0.625 25.273 -4.275 1 89.65 49 GLU B CA 1
ATOM 878 C C . GLU B 1 49 ? -0.58 25.694 -5.036 1 97.28 49 GLU B C 1
ATOM 879 O O . GLU B 1 49 ? -1.544 26.142 -4.406 1 99.6 49 GLU B O 1
ATOM 885 N N . GLU B 1 50 ? -0.554 25.571 -6.37 1 91.86 50 GLU B N 1
ATOM 886 C CA . GLU B 1 50 ? -1.727 25.93 -7.154 1 90.84 50 GLU B CA 1
ATOM 887 C C . GLU B 1 50 ? -2.753 24.796 -7.056 1 96.18 50 GLU B C 1
ATOM 888 O O . GLU B 1 50 ? -2.443 23.733 -6.521 1 94.64 50 GLU B O 1
ATOM 894 N N . PHE B 1 51 ? -3.981 25.034 -7.543 1 94.24 51 PHE B N 1
ATOM 895 C CA . PHE B 1 51 ? -5.013 24.007 -7.564 1 92.77 51 PHE B CA 1
ATOM 896 C C . PHE B 1 51 ? -4.806 23.203 -8.829 1 93.73 51 PHE B C 1
ATOM 897 O O . PHE B 1 51 ? -4.693 23.773 -9.913 1 94.28 51 PHE B O 1
ATOM 905 N N . ILE B 1 52 ? -4.693 21.88 -8.685 1 86 52 ILE B N 1
ATOM 906 C CA . ILE B 1 52 ? -4.48 21.009 -9.835 1 82.12 52 ILE B CA 1
ATOM 907 C C . ILE B 1 52 ? -5.547 19.92 -9.89 1 78.62 52 ILE B C 1
ATOM 908 O O . ILE B 1 52 ? -6.144 19.586 -8.867 1 78.34 52 ILE B O 1
ATOM 912 N N . ASP B 1 53 ? -5.818 19.408 -11.086 1 69.13 53 ASP B N 1
ATOM 913 C CA . ASP B 1 53 ? -6.709 18.287 -11.268 1 65.99 53 ASP B CA 1
ATOM 914 C C . ASP B 1 53 ? -5.735 17.131 -11.465 1 68.8 53 ASP B C 1
ATOM 915 O O . ASP B 1 53 ? -5.128 16.986 -12.528 1 68.41 53 ASP B O 1
ATOM 920 N N . GLU B 1 54 ? -5.526 16.347 -10.393 1 64.54 54 GLU B N 1
ATOM 921 C CA . GLU B 1 54 ? -4.567 15.243 -10.388 1 62.28 54 GLU B CA 1
ATOM 922 C C . GLU B 1 54 ? -4.88 14.174 -11.422 1 62.87 54 GLU B C 1
ATOM 923 O O . GLU B 1 54 ? -3.965 13.453 -11.822 1 63.49 54 GLU B O 1
ATOM 929 N N . PHE B 1 55 ? -6.131 14.137 -11.925 1 58.15 55 PHE B N 1
ATOM 930 C CA . PHE B 1 55 ? -6.569 13.192 -12.97 1 57.91 55 PHE B CA 1
ATOM 931 C C . PHE B 1 55 ? -6.054 13.535 -14.384 1 64.66 55 PHE B C 1
ATOM 932 O O . PHE B 1 55 ? -5.955 12.639 -15.196 1 68.02 55 PHE B O 1
ATOM 940 N N . ASN B 1 56 ? -5.767 14.804 -14.687 1 59.67 56 ASN B N 1
ATOM 941 C CA . ASN B 1 56 ? -5.21 15.194 -15.974 1 60.38 56 ASN B CA 1
ATOM 942 C C . ASN B 1 56 ? -3.81 14.58 -16.124 1 65.08 56 ASN B C 1
ATOM 943 O O . ASN B 1 56 ? -3.475 14.054 -17.191 1 67.87 56 ASN B O 1
ATOM 948 N N . GLY B 1 57 ? -3.032 14.638 -15.047 1 57.93 57 GLY B N 1
ATOM 949 C CA . GLY B 1 57 ? -1.689 14.1 -14.965 1 56.51 57 GLY B CA 1
ATOM 950 C C . GLY B 1 57 ? -1.696 12.635 -15.266 1 63.87 57 GLY B C 1
ATOM 951 O O . GLY B 1 57 ? -0.884 12.191 -16.089 1 66.56 57 GLY B O 1
ATOM 952 N N . LEU B 1 58 ? -2.689 11.896 -14.683 1 59.31 58 LEU B N 1
ATOM 953 C CA . LEU B 1 58 ? -2.862 10.467 -14.921 1 59.12 58 LEU B CA 1
ATOM 954 C C . LEU B 1 58 ? -3.162 10.161 -16.38 1 63.08 58 LEU B C 1
ATOM 955 O O . LEU B 1 58 ? -2.516 9.286 -16.945 1 65.33 58 LEU B O 1
ATOM 960 N N . HIS B 1 59 ? -4.166 10.841 -16.977 1 57.95 59 HIS B N 1
ATOM 961 C CA . HIS B 1 59 ? -4.587 10.645 -18.37 1 57.23 59 HIS B CA 1
ATOM 962 C C . HIS B 1 59 ? -3.501 11.057 -19.365 1 60.46 59 HIS B C 1
ATOM 963 O O . HIS B 1 59 ? -3.464 10.559 -20.485 1 60.36 59 HIS B O 1
ATOM 970 N N . MET B 1 60 ? -2.655 12.007 -18.985 1 56.82 60 MET B N 1
ATOM 971 C CA . MET B 1 60 ? -1.606 12.473 -19.886 1 55.14 60 MET B CA 1
ATOM 972 C C . MET B 1 60 ? -0.322 11.684 -19.784 1 57.76 60 MET B C 1
ATOM 973 O O . MET B 1 60 ? 0.534 11.888 -20.628 1 59.77 60 MET B O 1
ATOM 978 N N . SER B 1 61 ? -0.156 10.808 -18.773 1 51.41 61 SER B N 1
ATOM 979 C CA . SER B 1 61 ? 1.108 10.083 -18.591 1 49.83 61 SER B CA 1
ATOM 980 C C . SER B 1 61 ? 1.479 9.208 -19.775 1 58.38 61 SER B C 1
ATOM 981 O O . SER B 1 61 ? 0.614 8.59 -20.414 1 55.38 61 SER B O 1
ATOM 983 N N . LYS B 1 62 ? 2.786 9.215 -20.089 1 58.8 62 LYS B N 1
ATOM 984 C CA . LYS B 1 62 ? 3.407 8.397 -21.13 1 58.6 62 LYS B CA 1
ATOM 985 C C . LYS B 1 62 ? 3.832 7.045 -20.491 1 64.42 62 LYS B C 1
ATOM 986 O O . LYS B 1 62 ? 4.113 6.087 -21.213 1 65.33 62 LYS B O 1
ATOM 992 N N . ASP B 1 63 ? 3.884 6.995 -19.125 1 61.48 63 ASP B N 1
ATOM 993 C CA . ASP B 1 63 ? 4.183 5.835 -18.28 1 61.67 63 ASP B CA 1
ATOM 994 C C . ASP B 1 63 ? 5.607 5.258 -18.516 1 70.19 63 ASP B C 1
ATOM 995 O O . ASP B 1 63 ? 5.749 4.069 -18.825 1 70.07 63 ASP B O 1
ATOM 1000 N N . LYS B 1 64 ? 6.665 6.109 -18.304 1 70.3 64 LYS B N 1
ATOM 1001 C CA . LYS B 1 64 ? 8.08 5.765 -18.478 1 81.69 64 LYS B CA 1
ATOM 1002 N N . LEU C 2 3 ? 10.801 10.069 -3.287 1 112.43 20 LEU C N 1
ATOM 1003 C CA . LEU C 2 3 ? 9.904 9.674 -4.382 1 112.52 20 LEU C CA 1
ATOM 1004 C C . LEU C 2 3 ? 8.707 8.833 -3.901 1 114.77 20 LEU C C 1
ATOM 1005 O O . LEU C 2 3 ? 8.883 7.864 -3.156 1 115.96 20 LEU C O 1
ATOM 1007 N N . ALA C 2 4 ? 7.493 9.217 -4.341 1 107 21 ALA C N 1
ATOM 1008 C CA . ALA C 2 4 ? 6.236 8.604 -3.942 1 104.28 21 ALA C CA 1
ATOM 1009 C C . ALA C 2 4 ? 6.049 7.214 -4.515 1 104.53 21 ALA C C 1
ATOM 1010 O O . ALA C 2 4 ? 6.332 6.981 -5.699 1 105.34 21 ALA C O 1
ATOM 1012 N N . THR C 2 5 ? 5.563 6.29 -3.664 1 95.45 22 THR C N 1
ATOM 1013 C CA . THR C 2 5 ? 5.277 4.903 -4.036 1 91.5 22 THR C CA 1
ATOM 1014 C C . THR C 2 5 ? 3.944 4.829 -4.768 1 87.91 22 THR C C 1
ATOM 1015 O O . THR C 2 5 ? 2.996 5.514 -4.408 1 86.49 22 THR C O 1
ATOM 1017 N N . LYS C 2 6 ? 3.861 3.989 -5.789 1 81.15 23 LYS C N 1
ATOM 1018 C CA . LYS C 2 6 ? 2.609 3.759 -6.511 1 77.69 23 LYS C CA 1
ATOM 1019 C C . LYS C 2 6 ? 1.975 2.531 -5.842 1 77.32 23 LYS C C 1
ATOM 1020 O O . LYS C 2 6 ? 2.676 1.557 -5.541 1 75.52 23 LYS C O 1
ATOM 1025 N N . ALA C 2 7 ? 0.675 2.611 -5.547 1 71.24 24 ALA C N 1
ATOM 1026 C CA . ALA C 2 7 ? -0.101 1.553 -4.911 1 69.31 24 ALA C CA 1
ATOM 1027 C C . ALA C 2 7 ? -1.499 1.628 -5.465 1 72.12 24 ALA C C 1
ATOM 1028 O O . ALA C 2 7 ? -1.857 2.625 -6.051 1 70.76 24 ALA C O 1
ATOM 1030 N N . ALA C 2 8 ? -2.291 0.588 -5.274 1 71.06 25 ALA C N 1
ATOM 1031 C CA . ALA C 2 8 ? -3.673 0.509 -5.724 1 71.01 25 ALA C CA 1
ATOM 1032 C C . ALA C 2 8 ? -4.398 -0.659 -5.038 1 73.17 25 ALA C C 1
ATOM 1033 O O . ALA C 2 8 ? -3.773 -1.642 -4.629 1 70.9 25 ALA C O 1
ATOM 1035 N N . ARG C 2 9 ? -5.719 -0.535 -4.91 1 69.43 26 ARG C N 1
ATOM 1036 C CA . ARG C 2 9 ? -6.581 -1.584 -4.391 1 69.46 26 ARG C CA 1
ATOM 1037 C C . ARG C 2 9 ? -6.896 -2.532 -5.558 1 81.37 26 ARG C C 1
ATOM 1038 O O . ARG C 2 9 ? -7.244 -2.093 -6.663 1 83.05 26 ARG C O 1
ATOM 1058 N N . SER C 2 11 ? -9.03 -5.377 -7.454 1 84.48 28 SER C N 1
ATOM 1059 C CA . SER C 2 11 ? -10.404 -5.856 -7.592 1 85.55 28 SER C CA 1
ATOM 1060 C C . SER C 2 11 ? -10.429 -7.38 -7.472 1 93.77 28 SER C C 1
ATOM 1061 O O . SER C 2 11 ? -9.591 -8.072 -8.064 1 94.47 28 SER C O 1
ATOM 1064 N N . ALA C 2 12 ? -11.38 -7.897 -6.695 1 91.98 29 ALA C N 1
ATOM 1065 C CA . ALA C 2 12 ? -11.584 -9.329 -6.501 1 92.26 29 ALA C CA 1
ATOM 1066 C C . ALA C 2 12 ? -13.086 -9.595 -6.705 1 99.29 29 ALA C C 1
ATOM 1067 O O . ALA C 2 12 ? -13.876 -9.119 -5.886 1 100.71 29 ALA C O 1
ATOM 1069 N N . PRO C 2 13 ? -13.54 -10.269 -7.797 1 96.24 30 PRO C N 1
ATOM 1070 C CA . PRO C 2 13 ? -12.763 -10.892 -8.89 1 95.67 30 PRO C CA 1
ATOM 1071 C C . PRO C 2 13 ? -12.063 -9.869 -9.776 1 97.06 30 PRO C C 1
ATOM 1072 O O . PRO C 2 13 ? -12.449 -8.703 -9.808 1 97.24 30 PRO C O 1
ATOM 1076 N N . ALA C 2 14 ? -11.031 -10.321 -10.482 1 90.83 31 ALA C N 1
ATOM 1077 C CA . ALA C 2 14 ? -10.191 -9.503 -11.33 1 89.27 31 ALA C CA 1
ATOM 1078 C C . ALA C 2 14 ? -10.555 -9.55 -12.811 1 90.57 31 ALA C C 1
ATOM 1079 O O . ALA C 2 14 ? -11.009 -10.583 -13.321 1 91.19 31 ALA C O 1
ATOM 1081 N N . THR C 2 15 ? -10.322 -8.416 -13.504 1 84.18 32 THR C N 1
ATOM 1082 C CA . THR C 2 15 ? -10.511 -8.244 -14.944 1 81.95 32 THR C CA 1
ATOM 1083 C C . THR C 2 15 ? -9.1 -8.151 -15.537 1 84.57 32 THR C C 1
ATOM 1084 O O . THR C 2 15 ? -8.38 -7.201 -15.236 1 83.81 32 THR C O 1
ATOM 1088 N N . TYR C 2 16 ? -8.699 -9.153 -16.344 1 81.84 33 TYR C N 1
ATOM 1089 C CA . TYR C 2 16 ? -7.379 -9.193 -16.972 1 98.36 33 TYR C CA 1
ATOM 1090 C C . TYR C 2 16 ? -7.354 -8.418 -18.277 1 115 33 TYR C C 1
ATOM 1091 O O . TYR C 2 16 ? -8.371 -8.349 -18.962 1 96.49 33 TYR C O 1
ATOM 1101 N N . ALA D 2 4 ? 6.634 25.195 -5.552 1 104.83 21 ALA D N 1
ATOM 1102 C CA . ALA D 2 4 ? 5.69 25.827 -4.638 1 104.37 21 ALA D CA 1
ATOM 1103 C C . ALA D 2 4 ? 6.231 27.149 -4.128 1 109.07 21 ALA D C 1
ATOM 1104 O O . ALA D 2 4 ? 7.428 27.261 -3.836 1 110.2 21 ALA D O 1
ATOM 1106 N N . THR D 2 5 ? 5.34 28.153 -4.024 1 103.19 22 THR D N 1
ATOM 1107 C CA . THR D 2 5 ? 5.655 29.491 -3.544 1 101.59 22 THR D CA 1
ATOM 1108 C C . THR D 2 5 ? 5.686 29.506 -2.028 1 102.85 22 THR D C 1
ATOM 1109 O O . THR D 2 5 ? 4.801 28.939 -1.387 1 102.25 22 THR D O 1
ATOM 1113 N N . LYS D 2 6 ? 6.691 30.178 -1.456 1 97.2 23 LYS D N 1
ATOM 1114 C CA . LYS D 2 6 ? 6.773 30.383 -0.022 1 94.99 23 LYS D CA 1
ATOM 1115 C C . LYS D 2 6 ? 6.111 31.74 0.233 1 95.9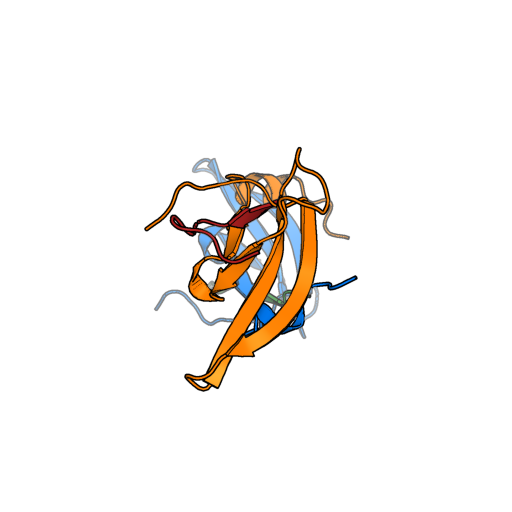6 23 LYS D C 1
ATOM 1116 O O . LYS D 2 6 ? 6.303 32.683 -0.53 1 96.2 23 LYS D O 1
ATOM 1120 N N . ALA D 2 7 ? 5.282 31.804 1.263 1 89.8 24 ALA D N 1
ATOM 1121 C CA . ALA D 2 7 ? 4.576 32.989 1.722 1 87.56 24 ALA D CA 1
ATOM 1122 C C . ALA D 2 7 ? 4.546 32.918 3.242 1 92.18 24 ALA D C 1
ATOM 1123 O O . ALA D 2 7 ? 4.809 31.87 3.809 1 92.26 24 ALA D O 1
ATOM 1125 N N . ALA D 2 8 ? 4.273 34.021 3.907 1 89.82 25 ALA D N 1
ATOM 1126 C CA . ALA D 2 8 ? 4.23 34.056 5.363 1 89.07 25 ALA D CA 1
ATOM 1127 C C . ALA D 2 8 ? 3.412 35.243 5.851 1 90.86 25 ALA D C 1
ATOM 1128 O O . ALA D 2 8 ? 3.296 36.246 5.15 1 90.08 25 ALA D O 1
ATOM 1130 N N . ARG D 2 9 ? 2.832 35.11 7.043 1 87 26 ARG D N 1
ATOM 1131 C CA . ARG D 2 9 ? 2.07 36.155 7.693 1 86.74 26 ARG D CA 1
ATOM 1132 C C . ARG D 2 9 ? 3.059 37.062 8.398 1 92.9 26 ARG D C 1
ATOM 1133 O O . ARG D 2 9 ? 3.956 36.587 9.099 1 94.05 26 ARG D O 1
ATOM 1153 N N . SER D 2 11 ? 4.198 39.822 11.097 1 93.95 28 SER D N 1
ATOM 1154 C CA . SER D 2 11 ? 3.913 40.274 12.452 1 93.51 28 SER D CA 1
ATOM 1155 C C . SER D 2 11 ? 3.835 41.799 12.464 1 98.56 28 SER D C 1
ATOM 1156 O O . SER D 2 11 ? 4.669 42.481 11.857 1 97.13 28 SER D O 1
ATOM 1159 N N . ALA D 2 12 ? 2.822 42.324 13.16 1 96.75 29 ALA D N 1
ATOM 1160 C CA . ALA D 2 12 ? 2.59 43.752 13.338 1 96.67 29 ALA D CA 1
ATOM 1161 C C . ALA D 2 12 ? 2.347 43.98 14.837 1 104 29 ALA D C 1
ATOM 1162 O O . ALA D 2 12 ? 1.325 43.497 15.337 1 105.9 29 ALA D O 1
ATOM 1164 N N . PRO D 2 13 ? 3.267 44.615 15.614 1 100.48 30 PRO D N 1
ATOM 1165 C CA . PRO D 2 13 ? 4.556 45.219 15.228 1 100.17 30 PRO D CA 1
ATOM 1166 C C . PRO D 2 13 ? 5.588 44.201 14.78 1 103.45 30 PRO D C 1
ATOM 1167 O O . PRO D 2 13 ? 5.482 43.031 15.124 1 103.97 30 PRO D O 1
ATOM 1171 N N . ALA D 2 14 ? 6.58 44.654 14.013 1 99.83 31 ALA D N 1
ATOM 1172 C CA . ALA D 2 14 ? 7.629 43.807 13.458 1 99.45 31 ALA D CA 1
ATOM 1173 C C . ALA D 2 14 ? 8.936 43.837 14.231 1 104.84 31 ALA D C 1
ATOM 1174 O O . ALA D 2 14 ? 9.316 44.869 14.784 1 104.51 31 ALA D O 1
ATOM 1176 N N . THR D 2 15 ? 9.632 42.688 14.242 1 102.92 32 THR D N 1
ATOM 1177 C CA . THR D 2 15 ? 10.953 42.492 14.844 1 102.68 32 THR D CA 1
ATOM 1178 C C . THR D 2 15 ? 11.932 42.328 13.672 1 106.9 32 THR D C 1
ATOM 1179 O O . THR D 2 15 ? 11.842 41.339 12.944 1 106.37 32 THR D O 1
ATOM 1183 N N . TYR D 2 16 ? 12.833 43.302 13.476 1 102.87 33 TYR D N 1
ATOM 1184 C CA . TYR D 2 16 ? 13.807 43.276 12.388 1 110.62 33 TYR D CA 1
ATOM 1185 C C . TYR D 2 16 ? 15.065 42.509 12.773 1 150.54 33 TYR D C 1
ATOM 1186 O O . TYR D 2 16 ? 15.424 42.472 13.948 1 131.16 33 TYR D O 1
#

Radius of gyration: 22.85 Å; Cα contacts (8 Å, |Δi|>4): 263; chains: 4; bounding box: 41×59×46 Å

B-factor: mean 90.04, std 25.68, range [31.51, 177.14]

InterPro domains:
  IPR000953 Chromo/chromo shadow domain [PS50013] (7-67)
  IPR000953 Chromo/chromo shadow domain [SM00298] (6-60)
  IPR001753 Enoyl-CoA hydratase/isomerase-like domain [PF00378] (270-497)
  IPR014748 Enoyl-CoA hydratase, C-terminal [G3DSA:1.10.12.10] (450-506)
  IPR016197 Chromo-like domain superfamily [SSF54160] (4-66)
  IPR023779 Chromo domain, conserved site [PS00598] (25-45)
  IPR023780 Chromo domain [PF00385] (7-56)
  IPR029045 ClpP/crotonase-like domain superfamily [SSF52096] (250-490)
  IPR051053 Enoyl-CoA hydratase/isomerase and chromodomain-containing protein [PTHR43684] (13-504)

Foldseek 3Di:
DLDDDFAFPDFPDWDADPVRFIWTFTDTVPDDPVPTDIGGPVNDDDDDDDDDVVVPDDDD/DDDDFAFPDFPDKDADPVRFIWTFTDTVPDDPVPTDIHGPVNDDDDDDDDDVVVVVVPDPDD/DDDDDDDDVVDDD/DDDDDDDVVDDD

Secondary structure (P-SEA, 3-state):
cccbbbbbccccccccccccbbbbbccccccccccbbbbccccccccccccccccccccc/cbbbbbbccccccccccccbbbbbccccccccccbbbbccccbbbbbcccaaaaaaaacccc/cbbbbcccccccc/cccccccccccc

Organism: Homo sapiens (NCBI:txid9606)

Nearest PDB structures (foldseek):
  6v3n-assembly2_B  TM=9.544E-01  e=5.630E-10  Homo sapiens
  6v8w-assembly1_A  TM=8.798E-01  e=1.218E-08  Homo sapiens
  6v2h-assembly6_K  TM=7.719E-01  e=6.760E-09  Homo sapiens
  6v2d-assembly2_C  TM=7.228E-01  e=5.204E-09  Homo sapiens
  8sp6-assembly2_B  TM=7.835E-01  e=4.505E-08  Homo sapiens

GO terms:
  GO:0005515 protein binding (F, IPI)

Sequence (147 aa):
AASGDLYEVERIVDKRKNKKGKWEYLIRWKGYGSTEDTWEPEHHLLHCEEFIDEFNGLHMSSGDLYEVERIVDKRKNKKGKWEYLIRWKGYGSTEDTWEPEHHLLHCEEFIDEFNGLHMSKDKLATKAARSAPATYATKAARSAPATY

Solvent-accessible surface area: 10642 Å² total